Protein AF-A0A2H0R5R3-F1 (afdb_monomer_lite)

Radius of gyration: 11.82 Å; chains: 1; bounding box: 30×23×28 Å

Organism: NCBI:txid1975097

pLDDT: mean 93.0, std 5.65, range [63.69, 98.31]

Structure (mmCIF, N/CA/C/O backbone):
data_AF-A0A2H0R5R3-F1
#
_entry.id   AF-A0A2H0R5R3-F1
#
loop_
_atom_site.group_PDB
_atom_site.id
_atom_site.type_symbol
_atom_site.label_atom_id
_atom_site.label_alt_id
_atom_site.label_comp_id
_atom_site.label_asym_id
_atom_site.label_entity_id
_atom_site.label_seq_id
_atom_site.pdbx_PDB_ins_code
_atom_site.Cartn_x
_atom_site.Cartn_y
_atom_site.Cartn_z
_atom_site.occupancy
_atom_site.B_iso_or_equiv
_atom_site.auth_seq_id
_atom_site.auth_comp_id
_atom_site.auth_asym_id
_atom_site.auth_atom_id
_atom_site.pdbx_PDB_model_num
ATOM 1 N N . MET A 1 1 ? -12.089 -1.344 -8.793 1.00 79.38 1 MET A N 1
ATOM 2 C CA . MET A 1 1 ? -11.866 -0.053 -8.102 1.00 79.38 1 MET A CA 1
ATOM 3 C C . MET A 1 1 ? -11.303 0.939 -9.107 1.00 79.38 1 MET A C 1
ATOM 5 O O . MET A 1 1 ? -10.223 0.686 -9.615 1.00 79.38 1 MET A O 1
ATOM 9 N N . ARG A 1 2 ? -12.015 2.027 -9.437 1.00 87.81 2 ARG A N 1
ATOM 10 C CA . ARG A 1 2 ? -11.611 2.934 -10.539 1.00 87.81 2 ARG A CA 1
ATOM 11 C C . ARG A 1 2 ? -10.282 3.660 -10.304 1.00 87.81 2 ARG A C 1
ATOM 13 O O . ARG A 1 2 ? -9.591 3.982 -11.254 1.00 87.81 2 ARG A O 1
ATOM 20 N N . PHE A 1 3 ? -9.899 3.895 -9.047 1.00 91.06 3 PHE A N 1
ATOM 21 C CA . PHE A 1 3 ? -8.692 4.671 -8.746 1.00 91.06 3 PHE A CA 1
ATOM 22 C C . PHE A 1 3 ? -7.391 4.012 -9.227 1.00 91.06 3 PHE A C 1
ATOM 24 O O . PHE A 1 3 ? -6.410 4.718 -9.439 1.00 91.06 3 PHE A O 1
ATOM 31 N N . LEU A 1 4 ? -7.391 2.685 -9.387 1.00 93.00 4 LEU A N 1
ATOM 32 C CA . LEU A 1 4 ? -6.227 1.899 -9.793 1.00 93.00 4 LEU A CA 1
ATOM 33 C C . LEU A 1 4 ? -5.712 2.289 -11.184 1.00 93.00 4 LEU A C 1
ATOM 35 O O . LEU A 1 4 ? -4.515 2.216 -11.428 1.00 93.00 4 LEU A O 1
ATOM 39 N N . GLU A 1 5 ? -6.598 2.765 -12.062 1.00 91.94 5 GLU A N 1
ATOM 40 C CA . GLU A 1 5 ? -6.274 3.183 -13.433 1.00 91.94 5 GLU A CA 1
ATOM 41 C C . GLU A 1 5 ? -5.274 4.348 -13.483 1.00 91.94 5 GLU A C 1
ATOM 43 O O . GLU A 1 5 ? -4.617 4.558 -14.499 1.00 91.94 5 GLU A O 1
ATOM 48 N N . HIS A 1 6 ? -5.138 5.104 -12.391 1.00 90.69 6 HIS A N 1
ATOM 49 C CA . HIS A 1 6 ? -4.223 6.239 -12.328 1.00 90.69 6 HIS A CA 1
ATOM 50 C C . HIS A 1 6 ? -2.811 5.862 -11.870 1.00 90.69 6 HIS A C 1
ATOM 52 O O . HIS A 1 6 ? -1.887 6.643 -12.088 1.00 90.69 6 HIS A O 1
ATOM 58 N N . PHE A 1 7 ? -2.629 4.720 -11.201 1.00 92.19 7 PHE A N 1
ATOM 59 C CA . PHE A 1 7 ? -1.365 4.399 -10.540 1.00 92.19 7 PHE A CA 1
ATOM 60 C C . PHE A 1 7 ? -0.369 3.725 -11.490 1.00 92.19 7 PHE A C 1
ATOM 62 O O . PHE A 1 7 ? -0.760 2.855 -12.271 1.00 92.19 7 PHE A O 1
ATOM 69 N N . PRO A 1 8 ? 0.922 4.099 -11.416 1.00 91.31 8 PRO A N 1
ATOM 70 C CA . PRO A 1 8 ? 1.952 3.482 -12.237 1.00 91.31 8 PRO A CA 1
ATOM 71 C C . PRO A 1 8 ? 2.196 2.029 -11.813 1.00 91.31 8 PRO A C 1
ATOM 73 O O . PRO A 1 8 ? 2.033 1.666 -10.643 1.00 91.31 8 PRO A O 1
ATOM 76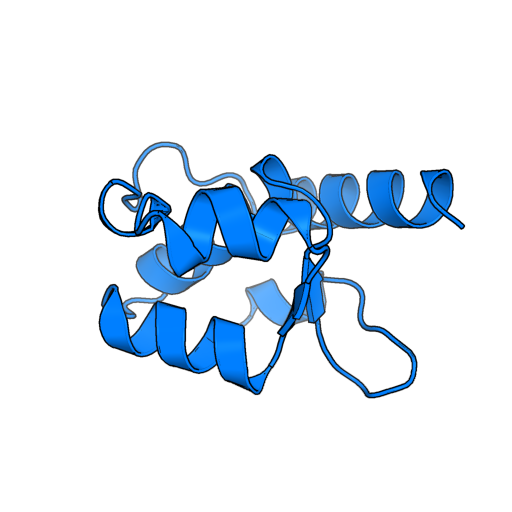 N N . LYS A 1 9 ? 2.615 1.216 -12.782 1.00 94.00 9 LYS A N 1
ATOM 77 C CA . LYS A 1 9 ? 2.986 -0.186 -12.598 1.00 94.00 9 LYS A CA 1
ATOM 78 C C . LYS A 1 9 ? 4.406 -0.434 -13.089 1.00 94.00 9 LYS A C 1
ATOM 80 O O . LYS A 1 9 ? 4.856 0.264 -13.995 1.00 94.00 9 LYS A O 1
ATOM 85 N N . ASP A 1 10 ? 5.081 -1.403 -12.485 1.00 91.19 10 ASP A N 1
ATOM 86 C CA . ASP A 1 10 ? 6.380 -1.885 -12.948 1.00 91.19 10 ASP A CA 1
ATOM 87 C C . ASP A 1 10 ? 6.239 -2.863 -14.130 1.00 91.19 10 ASP A C 1
ATOM 89 O O . ASP A 1 10 ? 5.128 -3.191 -14.563 1.00 91.19 10 ASP A O 1
ATOM 93 N N . ASP A 1 11 ? 7.372 -3.344 -14.647 1.00 91.06 11 ASP A N 1
ATOM 94 C CA . ASP A 1 11 ? 7.424 -4.274 -15.785 1.00 91.06 11 ASP A CA 1
ATOM 95 C C . ASP A 1 11 ? 6.748 -5.629 -15.500 1.00 91.06 11 ASP A C 1
ATOM 97 O O . ASP A 1 11 ? 6.392 -6.352 -16.431 1.00 91.06 11 ASP A O 1
ATOM 101 N N . ASN A 1 12 ? 6.525 -5.968 -14.226 1.00 93.12 12 ASN A N 1
ATOM 102 C CA . ASN A 1 12 ? 5.808 -7.175 -13.811 1.00 93.12 12 ASN A CA 1
ATOM 103 C C . ASN A 1 12 ? 4.298 -6.931 -13.643 1.00 93.12 12 ASN A C 1
ATOM 105 O O . ASN A 1 12 ? 3.553 -7.851 -13.304 1.00 93.12 12 ASN A O 1
ATOM 109 N N . GLY A 1 13 ? 3.825 -5.704 -13.881 1.00 94.81 13 GLY A N 1
ATOM 110 C CA . GLY A 1 13 ? 2.422 -5.323 -13.752 1.00 94.81 13 GLY A CA 1
ATOM 111 C C . GLY A 1 13 ? 1.970 -5.028 -12.318 1.00 94.81 13 GLY A C 1
ATOM 112 O O . GLY A 1 13 ? 0.757 -4.875 -12.104 1.00 94.81 13 GLY A O 1
ATOM 113 N N . LEU A 1 14 ? 2.905 -4.916 -11.368 1.00 96.38 14 LEU A N 1
ATOM 114 C CA . LEU A 1 14 ? 2.641 -4.593 -9.963 1.00 96.38 14 LEU A CA 1
ATOM 115 C C . LEU A 1 14 ? 2.582 -3.078 -9.762 1.00 96.38 14 LEU A C 1
ATOM 117 O O . LEU A 1 14 ? 3.366 -2.338 -10.354 1.00 96.38 14 LEU A O 1
ATOM 121 N N . TYR A 1 15 ? 1.679 -2.590 -8.910 1.00 96.00 15 TYR A N 1
ATOM 122 C CA . TYR A 1 15 ? 1.600 -1.161 -8.594 1.00 96.00 15 TYR A CA 1
ATOM 123 C C . TYR A 1 15 ? 2.844 -0.704 -7.832 1.00 96.00 15 TYR A C 1
ATOM 125 O O . TYR A 1 15 ? 3.240 -1.309 -6.837 1.00 96.00 15 TYR A O 1
ATOM 133 N N . ILE A 1 16 ? 3.447 0.397 -8.271 1.00 93.19 16 ILE A N 1
ATOM 134 C CA . ILE A 1 16 ? 4.687 0.905 -7.681 1.00 93.19 16 ILE A CA 1
ATOM 135 C C . ILE A 1 16 ? 4.379 1.690 -6.402 1.00 93.19 16 ILE A C 1
ATOM 137 O O . ILE A 1 16 ? 3.788 2.770 -6.455 1.00 93.19 16 ILE A O 1
ATOM 141 N N . ILE A 1 17 ? 4.830 1.176 -5.253 1.00 94.56 17 ILE A N 1
ATOM 142 C CA . ILE A 1 17 ? 4.628 1.765 -3.921 1.00 94.56 17 ILE A CA 1
ATOM 143 C C . ILE A 1 17 ? 5.969 1.811 -3.169 1.00 94.56 17 ILE A C 1
ATOM 145 O O . ILE A 1 17 ? 6.213 1.100 -2.194 1.00 94.56 17 ILE A O 1
ATOM 149 N N . TYR A 1 18 ? 6.890 2.649 -3.641 1.00 91.19 18 TYR A N 1
ATOM 150 C CA . TYR A 1 18 ? 8.278 2.664 -3.147 1.00 91.19 18 TYR A CA 1
ATOM 151 C C . TYR A 1 18 ? 8.530 3.569 -1.946 1.00 91.19 18 TYR A C 1
ATOM 153 O O . TYR A 1 18 ? 9.635 3.600 -1.402 1.00 91.19 18 TYR A O 1
ATOM 161 N N . GLU A 1 19 ? 7.514 4.277 -1.479 1.00 92.19 19 GLU A N 1
ATOM 162 C CA . GLU A 1 19 ? 7.666 5.307 -0.464 1.00 92.19 19 GLU A CA 1
ATOM 163 C C . GLU A 1 19 ? 6.446 5.336 0.485 1.00 92.19 19 GLU A C 1
ATOM 165 O O . GLU A 1 19 ? 5.342 4.904 0.135 1.00 92.19 19 GLU A O 1
ATOM 170 N N . LEU A 1 20 ? 6.655 5.810 1.720 1.00 93.81 20 LEU A N 1
ATOM 171 C CA . LEU A 1 20 ? 5.687 5.723 2.823 1.00 93.81 20 LEU A CA 1
ATOM 172 C C . LEU A 1 20 ? 4.391 6.521 2.607 1.00 93.81 20 LEU A C 1
ATOM 174 O O . LEU A 1 20 ? 3.320 6.083 3.010 1.00 93.81 20 LEU A O 1
ATOM 178 N N . TYR A 1 21 ? 4.478 7.698 2.009 1.00 91.12 21 TYR A N 1
ATOM 179 C CA . TYR A 1 21 ? 3.355 8.546 1.638 1.00 91.12 21 TYR A CA 1
ATOM 180 C C . TYR A 1 21 ? 2.474 7.908 0.550 1.00 91.12 21 TYR A C 1
ATOM 182 O O . TYR A 1 21 ? 1.249 7.952 0.662 1.00 91.12 21 TYR A O 1
ATOM 190 N N . SER A 1 22 ? 3.055 7.277 -0.467 1.00 93.12 22 SER A N 1
ATOM 191 C CA . SER A 1 22 ? 2.351 6.556 -1.536 1.00 93.12 22 SER A CA 1
ATOM 192 C C . SER A 1 22 ? 1.688 5.328 -0.960 1.00 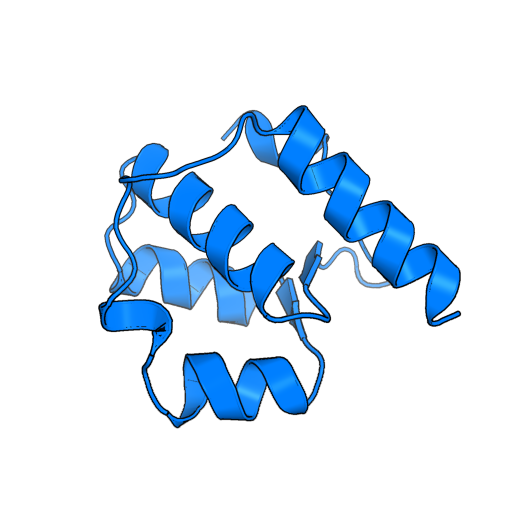93.12 22 SER A C 1
ATOM 194 O O . SER A 1 22 ? 0.512 5.111 -1.230 1.00 93.12 22 SER A O 1
ATOM 196 N N . PHE A 1 23 ? 2.394 4.596 -0.090 1.00 96.00 23 PHE A N 1
ATOM 197 C CA . PHE A 1 23 ? 1.799 3.503 0.668 1.00 96.00 23 PHE A CA 1
ATOM 198 C C . PHE A 1 23 ? 0.576 3.990 1.437 1.00 96.00 23 PHE A C 1
ATOM 200 O O . PHE A 1 23 ? -0.511 3.449 1.263 1.00 96.00 23 PHE A O 1
ATOM 207 N N . ASP A 1 24 ? 0.728 5.040 2.247 1.00 96.25 24 ASP A N 1
ATOM 208 C CA . ASP A 1 24 ? -0.356 5.515 3.097 1.00 96.25 24 ASP A CA 1
ATOM 209 C C . ASP A 1 24 ? -1.563 5.950 2.260 1.00 96.25 24 ASP A C 1
ATOM 211 O O . ASP A 1 24 ? -2.694 5.605 2.585 1.00 96.25 24 ASP A O 1
ATOM 215 N N . ASN A 1 25 ? -1.355 6.679 1.162 1.00 95.62 25 ASN A N 1
ATOM 216 C CA . ASN A 1 25 ? -2.458 7.130 0.314 1.00 95.62 25 ASN A CA 1
ATOM 217 C C . ASN A 1 25 ? -3.111 5.995 -0.473 1.00 95.62 25 ASN A C 1
ATOM 219 O O . ASN A 1 25 ? -4.337 5.953 -0.552 1.00 95.62 25 ASN A O 1
ATOM 223 N N . PHE A 1 26 ? -2.324 5.070 -1.018 1.00 96.56 26 PHE A N 1
ATOM 224 C CA . PHE A 1 26 ? -2.850 3.911 -1.728 1.00 96.56 26 PHE A CA 1
ATOM 225 C C . PHE A 1 26 ? -3.662 3.020 -0.784 1.00 96.56 26 PHE A C 1
ATOM 227 O O . PHE A 1 26 ? -4.807 2.685 -1.078 1.00 96.56 26 PHE A O 1
ATOM 234 N N . PHE A 1 27 ? -3.129 2.736 0.407 1.00 97.69 27 PHE A N 1
ATOM 235 C CA . PHE A 1 27 ? -3.817 1.957 1.432 1.00 97.69 27 PHE A CA 1
ATOM 236 C C . PHE A 1 27 ? -5.122 2.634 1.867 1.00 97.69 27 PHE A C 1
ATOM 238 O O . PHE A 1 27 ? -6.174 2.004 1.921 1.00 97.69 27 PHE A O 1
ATOM 245 N N . ARG A 1 28 ? -5.102 3.953 2.099 1.00 97.12 28 ARG A N 1
ATOM 246 C CA . ARG A 1 28 ? -6.320 4.725 2.394 1.00 97.12 28 ARG A CA 1
ATOM 247 C C . ARG A 1 28 ? -7.352 4.660 1.267 1.00 97.12 28 ARG A C 1
ATOM 249 O O . ARG A 1 28 ? -8.548 4.604 1.548 1.00 97.12 28 ARG A O 1
ATOM 256 N N . LEU A 1 29 ? -6.920 4.657 0.005 1.00 96.81 29 LEU A N 1
ATOM 257 C CA . LEU A 1 29 ? -7.812 4.498 -1.144 1.00 96.81 29 LEU A CA 1
ATOM 258 C C . LEU A 1 29 ? -8.439 3.100 -1.191 1.00 96.81 29 LEU A C 1
ATOM 260 O O . LEU A 1 29 ? -9.631 3.013 -1.486 1.00 96.81 29 LEU A O 1
ATOM 264 N N . LEU A 1 30 ? -7.702 2.040 -0.843 1.00 97.50 30 LEU A N 1
ATOM 265 C CA . LEU A 1 30 ? -8.264 0.693 -0.679 1.00 97.50 30 LEU A CA 1
ATOM 266 C C . LEU A 1 30 ? -9.357 0.692 0.398 1.00 97.50 30 LEU A C 1
ATOM 268 O O . LEU A 1 30 ? -10.499 0.333 0.106 1.00 97.50 30 LEU A O 1
ATOM 272 N N . LEU A 1 31 ? -9.060 1.234 1.586 1.00 97.12 31 LEU A N 1
ATOM 273 C CA . LEU A 1 31 ? -10.040 1.359 2.672 1.00 97.12 31 LEU A CA 1
ATOM 274 C C . LEU A 1 31 ? -11.274 2.177 2.249 1.00 97.12 31 LEU A C 1
ATOM 276 O O . LEU A 1 31 ? -12.417 1.819 2.530 1.00 97.12 31 LEU A O 1
ATOM 280 N N . LYS A 1 32 ? -11.071 3.277 1.509 1.00 96.50 32 LYS A N 1
ATOM 281 C CA . LYS A 1 32 ? -12.161 4.116 0.978 1.00 96.50 32 LYS A CA 1
ATOM 282 C C . LYS A 1 32 ? -13.040 3.355 -0.020 1.00 96.50 32 LYS A C 1
ATOM 284 O O . LYS A 1 32 ? -14.218 3.677 -0.164 1.00 96.50 32 LYS A O 1
ATOM 289 N N . ASN A 1 33 ? -12.487 2.346 -0.688 1.00 95.75 33 ASN A N 1
ATOM 290 C CA . ASN A 1 33 ? -13.210 1.440 -1.579 1.00 95.75 33 ASN A CA 1
ATOM 291 C C . ASN A 1 33 ? -13.809 0.227 -0.843 1.00 95.75 33 ASN A C 1
ATOM 293 O O . ASN A 1 33 ? -14.180 -0.743 -1.497 1.00 95.75 33 ASN A O 1
ATOM 297 N N . LYS A 1 34 ? -14.010 0.345 0.479 1.00 95.62 34 LYS A N 1
ATOM 298 C CA . LYS A 1 34 ? -14.689 -0.619 1.359 1.00 95.62 34 LYS A CA 1
ATOM 299 C C . LYS A 1 34 ? -13.916 -1.907 1.641 1.00 95.62 34 LYS A C 1
ATOM 301 O O . LYS A 1 34 ? -14.543 -2.865 2.073 1.00 95.62 34 LYS A O 1
ATOM 306 N N . LEU A 1 35 ? -12.603 -1.911 1.426 1.00 97.44 35 LEU A N 1
ATOM 307 C CA . LEU A 1 35 ? -11.764 -2.985 1.950 1.00 97.44 35 LEU A CA 1
ATOM 308 C C . LEU A 1 35 ? -11.523 -2.744 3.433 1.00 97.44 35 LEU A C 1
ATOM 310 O O . LEU A 1 35 ? -11.343 -1.594 3.852 1.00 97.44 35 LEU A O 1
ATOM 314 N N . ASP A 1 36 ? -11.503 -3.811 4.215 1.00 97.44 36 ASP A N 1
ATOM 315 C CA . ASP A 1 36 ? -10.937 -3.741 5.556 1.00 97.44 36 ASP A CA 1
ATOM 316 C C . ASP A 1 36 ? -9.395 -3.748 5.515 1.00 97.44 36 ASP A C 1
ATOM 318 O O . ASP A 1 36 ? -8.767 -3.754 4.453 1.00 97.44 36 ASP A O 1
ATOM 322 N N . HIS A 1 37 ? -8.754 -3.650 6.681 1.00 97.94 37 HIS A N 1
ATOM 323 C CA . HIS A 1 37 ? -7.293 -3.611 6.764 1.00 97.94 37 HIS A CA 1
ATOM 324 C C . HIS A 1 37 ? -6.621 -4.908 6.325 1.00 97.94 37 HIS A C 1
ATOM 326 O O . HIS A 1 37 ? -5.493 -4.836 5.841 1.00 97.94 37 HIS A O 1
ATOM 332 N N . GLU A 1 38 ? -7.264 -6.058 6.521 1.00 97.69 38 GLU A N 1
ATOM 333 C CA . GLU A 1 38 ? -6.714 -7.356 6.133 1.00 97.69 38 GLU A CA 1
ATOM 334 C C . GLU A 1 38 ? -6.821 -7.515 4.617 1.00 97.69 38 GLU A C 1
ATOM 336 O O . GLU A 1 38 ? -5.800 -7.692 3.959 1.00 97.69 38 GLU A O 1
ATOM 341 N N . GLU A 1 39 ? -8.003 -7.277 4.043 1.00 98.31 39 GLU A N 1
ATOM 342 C CA . GLU A 1 39 ? -8.232 -7.290 2.594 1.00 98.31 39 GLU A CA 1
ATOM 343 C C . GLU A 1 39 ? -7.338 -6.275 1.863 1.00 98.31 39 GLU A C 1
ATOM 345 O O . GLU A 1 39 ? -6.774 -6.559 0.803 1.00 98.31 39 GLU A O 1
ATOM 350 N N . ALA A 1 40 ? -7.179 -5.071 2.427 1.00 98.06 40 ALA A N 1
ATOM 351 C CA . ALA A 1 40 ? -6.281 -4.064 1.875 1.00 98.06 40 ALA A CA 1
ATOM 352 C C . ALA A 1 40 ? -4.819 -4.514 1.943 1.00 98.06 40 ALA A C 1
ATOM 354 O O . ALA A 1 40 ? -4.066 -4.262 1.006 1.00 98.06 40 ALA A O 1
ATOM 355 N N . MET A 1 41 ? -4.394 -5.176 3.022 1.00 98.12 41 MET A N 1
ATOM 356 C CA . MET A 1 41 ? -3.027 -5.681 3.130 1.00 98.12 41 MET A CA 1
ATOM 357 C C . MET A 1 41 ? -2.779 -6.852 2.174 1.00 98.12 41 MET A C 1
ATOM 359 O O . MET A 1 41 ? -1.725 -6.888 1.544 1.00 98.12 41 MET A O 1
ATOM 363 N N . ASP A 1 42 ? -3.745 -7.750 1.995 1.00 98.19 42 ASP A N 1
ATOM 364 C CA . ASP A 1 42 ? -3.651 -8.857 1.039 1.00 98.19 42 ASP A CA 1
ATOM 365 C C . ASP A 1 42 ? -3.483 -8.346 -0.394 1.00 98.19 42 ASP A C 1
ATOM 367 O O . ASP A 1 42 ? -2.594 -8.810 -1.114 1.00 98.19 42 ASP A O 1
ATOM 371 N N . PHE A 1 43 ? -4.257 -7.323 -0.780 1.00 98.00 43 PHE A N 1
ATOM 372 C CA . PHE A 1 43 ? -4.071 -6.630 -2.057 1.00 98.00 43 PHE A CA 1
ATOM 373 C C . PHE A 1 43 ? -2.660 -6.049 -2.164 1.00 98.00 43 PHE A C 1
ATOM 375 O O . PHE A 1 43 ? -1.972 -6.226 -3.162 1.00 98.00 43 PHE A O 1
ATOM 382 N N . MET A 1 44 ? -2.198 -5.364 -1.119 1.00 97.75 44 MET A N 1
ATOM 383 C CA . MET A 1 44 ? -0.878 -4.741 -1.119 1.00 97.75 44 MET A CA 1
ATOM 384 C C . MET A 1 44 ? 0.226 -5.789 -1.324 1.00 97.75 44 MET A C 1
ATOM 386 O O . MET A 1 44 ? 1.072 -5.604 -2.190 1.00 97.75 44 MET A O 1
ATOM 390 N N . VAL A 1 45 ? 0.220 -6.905 -0.593 1.00 96.50 45 VAL A N 1
ATOM 391 C CA . VAL A 1 45 ? 1.248 -7.953 -0.756 1.00 96.50 45 VAL A CA 1
ATOM 392 C C . VAL A 1 45 ? 1.173 -8.640 -2.123 1.00 96.50 45 VAL A C 1
ATOM 394 O O . VAL A 1 45 ? 2.212 -9.034 -2.649 1.00 96.50 45 VAL A O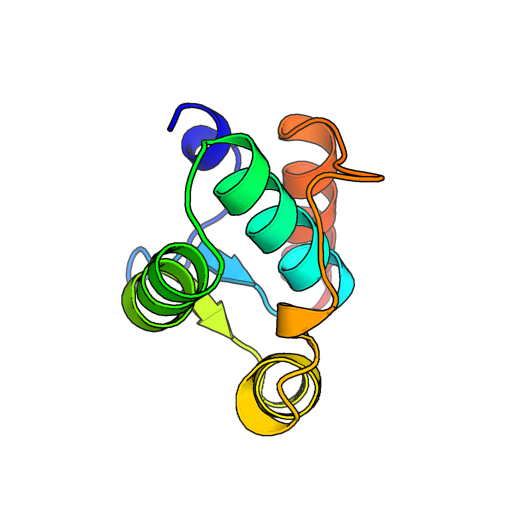 1
ATOM 397 N N . SER A 1 46 ? -0.025 -8.785 -2.692 1.00 96.44 46 SER A N 1
ATOM 398 C CA . SER A 1 46 ? -0.239 -9.555 -3.925 1.00 96.44 46 SER A CA 1
ATOM 399 C C . SER A 1 46 ? -0.031 -8.739 -5.202 1.00 96.44 46 SER A C 1
ATOM 401 O O . SER A 1 46 ? 0.425 -9.285 -6.204 1.00 96.44 46 SER A O 1
ATOM 403 N N . ASP A 1 47 ? -0.358 -7.446 -5.172 1.00 97.38 47 ASP A N 1
ATOM 404 C CA . ASP A 1 47 ? -0.479 -6.611 -6.371 1.00 97.38 47 ASP A CA 1
ATOM 405 C C . ASP A 1 47 ? 0.468 -5.402 -6.389 1.00 97.38 47 ASP A C 1
ATOM 407 O O . ASP A 1 47 ? 0.493 -4.668 -7.382 1.00 97.38 47 ASP A O 1
ATOM 411 N N . CYS A 1 48 ? 1.250 -5.160 -5.331 1.00 96.69 48 CYS A N 1
ATOM 412 C CA . CYS A 1 48 ? 2.142 -4.002 -5.245 1.00 96.69 48 CYS A CA 1
ATOM 413 C C . CYS A 1 48 ? 3.619 -4.392 -5.106 1.00 96.69 48 CYS A C 1
ATOM 415 O O . CYS A 1 48 ? 3.985 -5.362 -4.446 1.00 96.69 48 CYS A O 1
ATOM 417 N N . SER A 1 49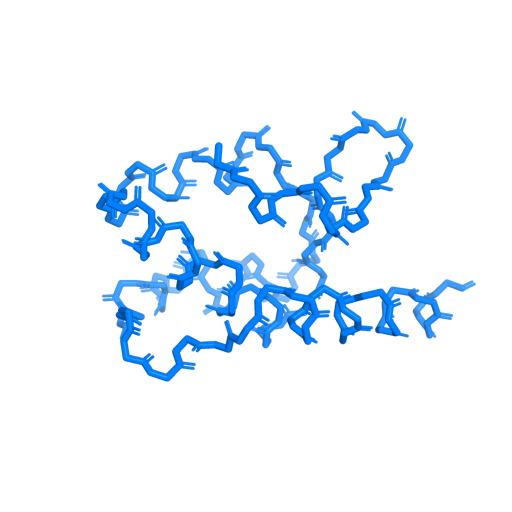 ? 4.480 -3.560 -5.686 1.00 95.06 49 SER A N 1
ATOM 418 C CA . SER A 1 49 ? 5.931 -3.613 -5.539 1.00 95.06 49 SER A CA 1
ATOM 419 C C . SER A 1 49 ? 6.386 -2.579 -4.507 1.00 95.06 49 SER A C 1
ATOM 421 O O . SER A 1 49 ? 5.950 -1.421 -4.529 1.00 95.06 49 SER A O 1
ATOM 423 N N . PHE A 1 50 ? 7.264 -2.987 -3.587 1.00 93.31 50 PHE A N 1
ATOM 424 C CA . PHE A 1 50 ? 7.670 -2.189 -2.427 1.00 93.31 50 PHE A CA 1
ATOM 425 C C . PHE A 1 50 ? 9.171 -1.954 -2.369 1.00 93.31 50 PHE A C 1
ATOM 427 O O . PHE A 1 50 ? 9.970 -2.838 -2.670 1.00 93.31 50 PHE A O 1
ATOM 434 N N . SER A 1 51 ? 9.559 -0.799 -1.829 1.00 93.06 51 SER A N 1
ATOM 435 C CA . SER A 1 51 ? 10.917 -0.634 -1.317 1.00 93.06 51 SER A CA 1
ATOM 436 C C . SER A 1 51 ? 11.080 -1.349 0.029 1.00 93.06 51 SER A C 1
ATOM 438 O O . SER A 1 51 ? 10.121 -1.514 0.792 1.00 93.06 51 SER A O 1
ATOM 440 N N . ALA A 1 52 ? 12.321 -1.704 0.375 1.00 94.38 52 ALA A N 1
ATOM 441 C CA . ALA A 1 52 ? 12.643 -2.278 1.684 1.00 94.38 52 ALA A CA 1
ATOM 442 C C . ALA A 1 52 ? 12.196 -1.371 2.848 1.00 94.38 52 ALA A C 1
ATOM 444 O O . ALA A 1 52 ? 11.743 -1.861 3.883 1.00 94.38 52 ALA A O 1
ATOM 445 N N . LEU A 1 53 ? 12.256 -0.047 2.659 1.00 94.62 53 LEU A N 1
ATOM 446 C CA . LEU A 1 53 ? 11.803 0.931 3.646 1.00 94.62 53 LEU A CA 1
ATOM 447 C C . LEU A 1 53 ? 10.293 0.833 3.894 1.00 94.62 53 LEU A C 1
ATOM 449 O O . LEU A 1 53 ? 9.866 0.821 5.048 1.00 94.62 53 LEU A O 1
ATOM 453 N N . VAL A 1 54 ? 9.483 0.749 2.834 1.00 95.81 54 VAL A N 1
ATOM 454 C CA . VAL A 1 54 ? 8.026 0.582 2.957 1.00 95.81 54 VAL A CA 1
ATOM 455 C C . VAL A 1 54 ? 7.695 -0.723 3.665 1.00 95.81 54 VAL A C 1
ATOM 457 O O . VAL A 1 54 ? 6.896 -0.724 4.607 1.00 95.81 54 VAL A O 1
ATOM 460 N N . PHE A 1 55 ? 8.353 -1.812 3.266 1.00 95.75 55 PHE A N 1
ATOM 461 C CA . PHE A 1 55 ? 8.160 -3.109 3.898 1.00 95.75 55 PHE A CA 1
ATOM 462 C C . PHE A 1 55 ? 8.461 -3.047 5.400 1.00 95.75 55 PHE A C 1
ATOM 464 O O . PHE A 1 55 ? 7.619 -3.430 6.210 1.00 95.75 55 PHE A O 1
ATOM 471 N N . GLN A 1 56 ? 9.609 -2.493 5.797 1.00 97.00 56 GLN A N 1
ATOM 472 C CA . GLN A 1 56 ? 9.980 -2.369 7.206 1.00 97.00 56 GLN A CA 1
ATOM 473 C C . GLN A 1 56 ? 9.009 -1.466 7.985 1.00 97.00 56 GLN A C 1
ATOM 475 O O . GLN A 1 56 ? 8.452 -1.858 9.013 1.00 97.00 56 GLN A O 1
ATOM 480 N N . GLU A 1 57 ? 8.796 -0.239 7.512 1.00 97.12 57 GLU A N 1
ATOM 481 C CA . GLU A 1 57 ? 8.107 0.788 8.291 1.00 97.12 57 GLU A CA 1
ATOM 482 C C . GLU A 1 57 ? 6.595 0.619 8.329 1.00 97.12 57 GLU A C 1
ATOM 484 O O . GLU A 1 57 ? 5.969 1.016 9.315 1.00 97.12 57 GLU A O 1
ATOM 489 N N . ARG A 1 58 ? 5.988 0.077 7.271 1.00 96.88 58 ARG A N 1
ATOM 490 C CA . ARG A 1 58 ? 4.533 -0.073 7.194 1.00 96.88 58 ARG A CA 1
ATOM 491 C C . ARG A 1 58 ? 4.092 -1.489 7.465 1.00 96.88 58 ARG A C 1
ATOM 493 O O . ARG A 1 58 ? 3.259 -1.659 8.353 1.00 96.88 58 ARG A O 1
ATOM 500 N N . ILE A 1 59 ? 4.668 -2.464 6.771 1.00 95.44 59 ILE A N 1
ATOM 501 C CA . ILE A 1 59 ? 4.202 -3.853 6.792 1.00 95.44 59 ILE A CA 1
ATOM 502 C C . ILE A 1 59 ? 4.733 -4.577 8.032 1.00 95.44 59 ILE A C 1
ATOM 504 O O . ILE A 1 59 ? 3.952 -4.940 8.910 1.00 95.44 59 ILE A O 1
ATOM 508 N N . HIS A 1 60 ? 6.054 -4.708 8.160 1.00 96.25 60 HIS A N 1
ATOM 509 C CA . HIS A 1 60 ? 6.704 -5.401 9.274 1.00 96.25 60 HIS A CA 1
ATOM 510 C C . HIS A 1 60 ? 6.352 -4.765 10.625 1.00 96.25 60 HIS A C 1
ATOM 512 O O . HIS A 1 60 ? 5.909 -5.447 11.547 1.00 96.25 60 HIS A O 1
ATOM 518 N N . ASN A 1 61 ? 6.459 -3.436 10.728 1.00 97.69 61 ASN A N 1
ATOM 519 C CA . ASN A 1 61 ? 6.107 -2.700 11.946 1.00 97.69 61 ASN A CA 1
ATOM 520 C C . ASN A 1 61 ? 4.589 -2.530 12.152 1.00 97.69 61 ASN A C 1
ATOM 522 O O . ASN A 1 61 ? 4.174 -1.859 13.101 1.00 97.69 61 ASN A O 1
ATOM 526 N N . LYS A 1 62 ? 3.758 -3.089 11.262 1.00 97.25 62 LYS A N 1
ATOM 527 C CA . LYS A 1 62 ? 2.286 -3.052 11.306 1.00 97.25 62 LYS A CA 1
ATOM 528 C C . LYS A 1 62 ? 1.695 -1.646 11.470 1.00 97.25 62 LYS A C 1
ATOM 530 O O . LYS A 1 62 ? 0.604 -1.475 12.015 1.00 97.25 62 LYS A O 1
ATOM 535 N N . LYS A 1 63 ? 2.395 -0.605 11.000 1.00 97.25 63 LYS A N 1
ATOM 536 C CA . LYS A 1 63 ? 1.904 0.782 11.086 1.00 97.25 63 LYS A CA 1
ATOM 537 C C . LYS A 1 63 ? 0.692 1.018 10.175 1.00 97.25 63 LYS A C 1
ATOM 539 O O . LYS A 1 63 ? -0.051 1.961 10.437 1.00 97.25 63 LYS A O 1
ATOM 544 N N . TYR A 1 64 ? 0.450 0.156 9.179 1.00 96.38 64 TYR A N 1
ATOM 545 C CA . TYR A 1 64 ? -0.745 0.214 8.323 1.00 96.38 64 TYR A CA 1
ATOM 546 C C . TYR A 1 64 ? -2.062 0.095 9.111 1.00 96.38 64 TYR A C 1
ATOM 548 O O . TYR A 1 64 ? -3.044 0.729 8.743 1.00 96.38 64 TYR A O 1
ATOM 556 N N . LEU A 1 65 ? -2.074 -0.608 10.253 1.00 97.12 65 LEU A N 1
ATOM 557 C CA . LEU A 1 65 ? -3.257 -0.749 11.120 1.00 97.12 65 LEU A CA 1
ATOM 558 C C . LEU A 1 65 ? -3.750 0.584 11.704 1.00 97.12 65 LEU A C 1
ATOM 560 O O . LEU A 1 65 ? -4.891 0.697 12.138 1.00 97.12 65 LEU A O 1
ATOM 564 N N . LYS A 1 66 ? -2.887 1.606 11.732 1.00 96.19 66 LYS A N 1
ATOM 565 C CA . LYS A 1 66 ? -3.236 2.952 12.211 1.00 96.19 66 LYS A CA 1
ATOM 566 C C . LYS A 1 66 ? -3.813 3.838 11.108 1.00 96.19 66 LYS A C 1
ATOM 568 O O . LYS A 1 66 ? -4.270 4.944 11.395 1.00 96.19 66 LYS A O 1
ATOM 573 N N . LEU A 1 67 ? -3.750 3.397 9.852 1.00 96.06 67 LEU A N 1
ATOM 574 C CA . LEU A 1 67 ? -4.325 4.131 8.734 1.00 96.06 67 LEU A CA 1
ATOM 575 C C . LEU A 1 67 ? -5.844 3.999 8.763 1.00 96.06 67 LEU A C 1
ATOM 577 O O . LEU A 1 67 ? -6.400 2.998 9.200 1.00 96.06 67 LEU A O 1
ATOM 581 N N . SER A 1 68 ? -6.524 5.035 8.298 1.00 95.56 68 SER A N 1
ATOM 582 C CA . SER A 1 68 ? -7.976 5.055 8.163 1.00 95.56 68 SER A CA 1
ATOM 583 C C . SER A 1 68 ? -8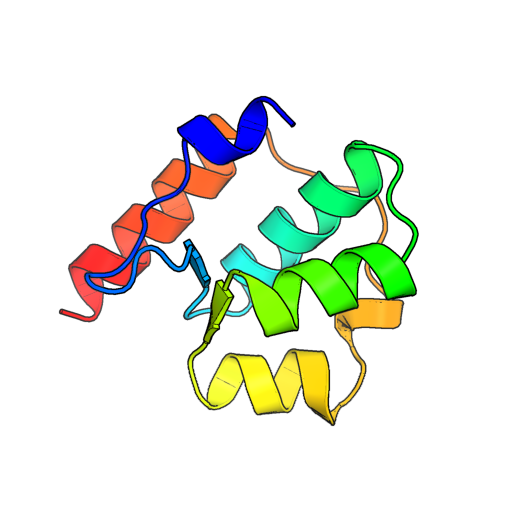.340 5.880 6.941 1.00 95.56 68 SER A C 1
ATOM 585 O O . SER A 1 68 ? -7.512 6.638 6.444 1.00 95.56 68 SER A O 1
ATOM 587 N N . VAL A 1 69 ? -9.591 5.798 6.495 1.00 94.75 69 VAL A N 1
ATOM 588 C CA . VAL A 1 69 ? -10.110 6.595 5.369 1.00 94.75 69 VAL A CA 1
ATOM 589 C C . VAL A 1 69 ? -10.000 8.114 5.569 1.00 94.75 69 VAL A C 1
ATOM 591 O O . VAL A 1 69 ? -10.172 8.881 4.617 1.00 94.75 69 VAL A O 1
ATOM 594 N N . LYS A 1 70 ? -9.709 8.574 6.790 1.00 90.06 70 LYS A N 1
ATOM 595 C CA . LYS A 1 70 ? -9.447 9.981 7.081 1.00 90.06 70 LYS A CA 1
ATOM 596 C C . LYS A 1 70 ? -8.195 10.451 6.330 1.00 90.06 70 LYS A C 1
ATOM 598 O O . LYS A 1 70 ? -7.216 9.719 6.218 1.00 90.06 70 LYS A O 1
ATOM 603 N N . ASP A 1 71 ? -8.243 11.674 5.807 1.00 84.88 71 ASP A N 1
ATOM 604 C CA . ASP A 1 71 ? -7.144 12.306 5.061 1.00 84.88 71 ASP A CA 1
ATOM 605 C C . ASP A 1 71 ? -6.796 11.612 3.726 1.00 84.88 71 ASP A C 1
ATOM 607 O O . ASP A 1 71 ? -5.711 11.801 3.177 1.00 84.88 71 ASP A O 1
ATOM 611 N N . THR A 1 72 ? -7.723 10.818 3.169 1.00 89.19 72 THR A N 1
ATOM 612 C CA . THR A 1 72 ? -7.556 10.225 1.833 1.00 89.19 72 THR A CA 1
ATOM 613 C C . THR A 1 72 ? -7.521 11.315 0.766 1.00 89.19 72 THR A C 1
ATOM 615 O O . THR A 1 72 ? -8.492 12.057 0.593 1.00 89.19 72 THR A O 1
ATOM 618 N N . LEU A 1 73 ? -6.434 11.371 -0.000 1.00 90.06 73 LEU A N 1
ATOM 619 C CA . LEU A 1 73 ? -6.323 12.276 -1.140 1.00 90.06 73 LEU A CA 1
ATOM 620 C C . LEU A 1 73 ? -7.203 11.834 -2.317 1.00 90.06 73 LEU A C 1
ATOM 622 O O . LEU A 1 73 ? -7.554 10.656 -2.436 1.00 90.06 73 LEU A O 1
ATOM 626 N N . PRO A 1 74 ? -7.527 12.756 -3.239 1.00 92.12 74 PRO A N 1
ATOM 627 C CA . PRO A 1 74 ? -8.009 12.386 -4.563 1.00 92.12 74 PRO A CA 1
ATOM 628 C C . PRO A 1 74 ? -7.038 11.411 -5.245 1.00 92.12 74 PRO A C 1
ATOM 630 O O . PRO A 1 74 ? -5.819 11.577 -5.157 1.00 92.12 74 PRO A O 1
ATOM 633 N N . SER A 1 75 ? -7.580 10.408 -5.935 1.00 90.06 75 SER A N 1
ATOM 634 C CA . SER A 1 75 ? -6.805 9.328 -6.558 1.00 90.06 75 SER A CA 1
ATOM 635 C C . SER A 1 75 ? -5.763 9.834 -7.549 1.00 90.06 75 SER A C 1
ATOM 637 O O . SER A 1 75 ? -4.621 9.393 -7.510 1.00 90.06 75 SER A O 1
ATOM 639 N N . GLU A 1 76 ? -6.131 10.806 -8.381 1.00 91.75 76 GLU A N 1
ATOM 640 C CA . GLU A 1 76 ? -5.242 11.420 -9.372 1.00 91.75 76 GLU A CA 1
ATOM 641 C C . GLU A 1 76 ? -4.053 12.136 -8.719 1.00 91.75 76 GLU A C 1
ATOM 643 O O . GLU A 1 76 ? -2.920 12.038 -9.194 1.00 91.75 76 GLU A O 1
ATOM 648 N N . LEU A 1 77 ? -4.288 12.817 -7.591 1.00 91.75 77 LEU A N 1
ATOM 649 C CA . LEU A 1 77 ? -3.241 13.526 -6.856 1.00 91.75 77 LEU A CA 1
ATOM 650 C C . LEU A 1 77 ? -2.288 12.544 -6.168 1.00 91.75 77 LEU A C 1
ATOM 652 O O . LEU A 1 77 ? -1.074 12.745 -6.190 1.00 91.75 77 LEU A O 1
ATOM 656 N N . ALA A 1 78 ? -2.829 11.481 -5.570 1.00 91.56 78 ALA A N 1
ATOM 657 C CA . ALA A 1 78 ? -2.026 10.420 -4.973 1.00 91.56 78 ALA A CA 1
ATOM 658 C C . ALA A 1 78 ? -1.151 9.722 -6.029 1.00 91.56 78 ALA A C 1
ATOM 660 O O . ALA A 1 78 ? 0.051 9.569 -5.823 1.00 91.56 78 ALA A O 1
ATOM 661 N N . ALA A 1 79 ? -1.732 9.390 -7.182 1.00 90.31 79 ALA A N 1
ATOM 662 C CA . ALA A 1 79 ? -1.027 8.760 -8.289 1.00 90.31 79 ALA A CA 1
ATOM 663 C C . ALA A 1 79 ? 0.068 9.653 -8.891 1.00 90.31 79 ALA A C 1
ATOM 665 O O . ALA A 1 79 ? 1.188 9.196 -9.107 1.00 90.31 79 ALA A O 1
ATOM 666 N N . SER A 1 80 ? -0.221 10.942 -9.102 1.00 89.44 80 SER A N 1
ATOM 667 C CA . SER A 1 80 ? 0.758 11.908 -9.622 1.00 89.44 80 SER A CA 1
ATOM 668 C C . SER A 1 80 ? 1.996 12.004 -8.728 1.00 89.44 80 SER A C 1
ATOM 670 O O . SER A 1 80 ? 3.119 12.083 -9.220 1.00 89.44 80 SER A O 1
ATOM 672 N N . LYS A 1 81 ? 1.803 11.955 -7.404 1.00 87.44 81 LYS A N 1
ATOM 673 C CA . LYS A 1 81 ? 2.908 11.964 -6.439 1.00 87.44 81 LYS A CA 1
ATOM 674 C C . LYS A 1 81 ? 3.697 10.658 -6.439 1.00 87.44 81 LYS A C 1
ATOM 676 O O . LYS A 1 81 ? 4.923 10.715 -6.435 1.00 87.44 81 LYS A O 1
ATOM 681 N N . ALA A 1 82 ? 3.013 9.515 -6.492 1.00 86.44 82 ALA A N 1
ATOM 682 C CA . ALA A 1 82 ? 3.667 8.211 -6.594 1.00 86.44 82 ALA A CA 1
ATOM 683 C C . ALA A 1 82 ? 4.554 8.129 -7.845 1.00 86.44 82 ALA A C 1
ATOM 685 O O . ALA A 1 82 ? 5.716 7.733 -7.760 1.00 86.44 82 ALA A O 1
ATOM 686 N N . LYS A 1 83 ? 4.032 8.594 -8.987 1.00 87.31 83 LYS A N 1
ATOM 687 C CA . LYS A 1 83 ? 4.772 8.655 -10.247 1.00 87.31 83 LYS A CA 1
ATOM 688 C C . LYS A 1 83 ? 5.996 9.566 -10.160 1.00 87.31 83 LYS A C 1
ATOM 690 O O . LYS A 1 83 ? 7.084 9.131 -10.504 1.00 87.31 83 LYS A O 1
ATOM 695 N N . LEU A 1 84 ? 5.843 10.790 -9.647 1.00 88.00 84 LEU A N 1
ATOM 696 C CA . LEU A 1 84 ? 6.964 11.726 -9.503 1.00 88.00 84 LEU A CA 1
ATOM 697 C C . LEU A 1 84 ? 8.123 11.120 -8.698 1.00 88.00 84 LEU A C 1
ATOM 699 O O . LEU A 1 84 ? 9.286 11.310 -9.044 1.00 88.00 84 LEU A O 1
ATOM 703 N N . ILE A 1 85 ? 7.811 10.401 -7.618 1.00 82.25 85 ILE A N 1
ATOM 704 C CA . ILE A 1 85 ? 8.840 9.784 -6.778 1.00 82.25 85 ILE A CA 1
ATOM 705 C C . ILE A 1 85 ? 9.508 8.621 -7.510 1.00 82.25 85 ILE A C 1
ATOM 707 O O . ILE A 1 85 ? 10.731 8.518 -7.473 1.00 82.25 85 ILE A O 1
ATOM 711 N N . TYR A 1 86 ? 8.738 7.788 -8.212 1.00 81.44 86 TYR A N 1
ATOM 712 C CA . TYR A 1 86 ? 9.297 6.731 -9.055 1.00 81.44 86 TYR A CA 1
ATOM 713 C C . TYR A 1 86 ? 10.253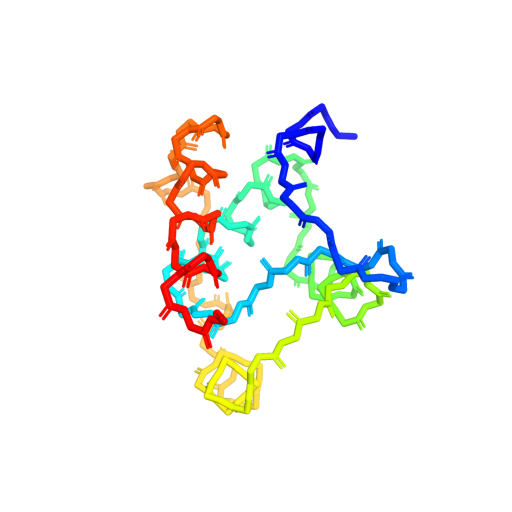 7.281 -10.121 1.00 81.44 86 TYR A C 1
ATOM 715 O O . TYR A 1 86 ? 11.377 6.794 -10.220 1.00 81.44 86 TYR A O 1
ATOM 723 N N . ASP A 1 87 ? 9.838 8.330 -10.836 1.00 86.19 87 ASP A N 1
ATOM 724 C CA . ASP A 1 87 ? 10.634 9.002 -11.872 1.00 86.19 87 ASP A CA 1
ATOM 725 C C . ASP A 1 87 ? 11.886 9.705 -11.299 1.00 86.19 87 ASP A C 1
ATOM 727 O O . ASP A 1 87 ? 12.780 10.074 -12.047 1.00 86.19 87 ASP A O 1
ATOM 731 N N . THR A 1 88 ? 11.952 9.947 -9.982 1.00 83.00 88 THR A N 1
ATOM 732 C CA . THR A 1 88 ? 13.132 10.541 -9.317 1.00 83.00 88 THR A CA 1
ATOM 733 C C . THR A 1 88 ? 14.125 9.477 -8.839 1.00 83.00 88 THR A C 1
ATOM 735 O O . THR A 1 88 ? 15.308 9.763 -8.662 1.00 83.00 88 THR A O 1
ATOM 738 N N . LEU A 1 89 ? 13.641 8.266 -8.553 1.00 72.19 89 LEU A N 1
ATOM 739 C CA . LEU A 1 89 ? 14.449 7.165 -8.024 1.00 72.19 89 LEU A CA 1
ATOM 740 C C . LEU A 1 89 ? 15.064 6.284 -9.124 1.00 72.19 89 LEU A C 1
ATOM 742 O O . LEU A 1 89 ? 15.928 5.469 -8.802 1.00 72.19 89 LEU A O 1
ATOM 746 N N . ASN A 1 90 ? 14.630 6.446 -10.376 1.00 63.69 90 ASN A N 1
ATOM 747 C CA . ASN A 1 90 ? 15.129 5.746 -11.565 1.00 63.69 90 ASN A CA 1
ATOM 748 C C . ASN A 1 90 ? 15.567 6.749 -12.632 1.00 63.69 90 ASN A C 1
ATOM 750 O O . ASN A 1 90 ? 16.429 6.372 -13.455 1.00 63.69 90 ASN A O 1
#

Foldseek 3Di:
DVLVVLFDADPVQAGEDADQLLVLQQLLVCVVVVDDLVRSVVCCVPRHDYHPCCCVPPPVVVVSNVHYNPPHDDSNVSRVVSVVVVVVVD

Secondary structure (DSSP, 8-state):
-GGGGGS-B-TTS-EEE-SHHHHHHHHHHHHHTT--HHHHHHHHHHHEEE-HHHIIIIIITTGGGG--STTPPPHHHHHHHHHHHHHHH-

Sequence (90 aa):
MRFLEHFPKDDNGLYIIYELYSFDNFFRLLLKNKLDHEEAMDFMVSDCSFSALVFQERIHNKKYLKLSVKDTLPSELAASKAKLIYDTLN